Protein AF-A0A7Z9K1T2-F1 (afdb_monomer_lite)

Foldseek 3Di:
DPPCVPVDPVLVVLLPDPDQDAAEFAPAEPVDDPVNLVSSCVRRDVPHYYDHQYPDYRPCCVRPVPSVVVVVVVNVVVVVVVD

Structure (mmCIF, N/CA/C/O backbone):
data_AF-A0A7Z9K1T2-F1
#
_entry.id   AF-A0A7Z9K1T2-F1
#
loop_
_atom_site.group_PDB
_atom_site.id
_atom_site.type_symbol
_atom_site.label_atom_id
_atom_site.label_alt_id
_atom_site.label_comp_id
_atom_site.label_asym_id
_atom_site.label_entity_id
_atom_site.label_seq_id
_atom_site.pdbx_PDB_ins_code
_atom_site.Cartn_x
_atom_site.Cartn_y
_atom_site.Cartn_z
_atom_site.occupancy
_atom_site.B_iso_or_equiv
_atom_site.auth_seq_id
_atom_site.auth_comp_id
_atom_site.auth_asym_id
_atom_site.auth_atom_id
_atom_site.pdbx_PDB_model_num
ATOM 1 N N . MET A 1 1 ? -17.292 -9.769 -28.611 1.00 44.66 1 MET A N 1
ATOM 2 C CA . MET A 1 1 ? -17.372 -10.059 -27.162 1.00 44.66 1 MET A CA 1
ATOM 3 C C . MET A 1 1 ? -16.318 -9.220 -26.460 1.00 44.66 1 MET A C 1
ATOM 5 O O . MET A 1 1 ? -15.143 -9.548 -26.544 1.00 44.66 1 MET A O 1
ATOM 9 N N . GLY A 1 2 ? -16.716 -8.082 -25.885 1.00 56.41 2 GLY A N 1
ATOM 10 C CA . GLY A 1 2 ? -15.804 -7.223 -25.127 1.00 56.41 2 GLY A CA 1
ATOM 11 C C . GLY A 1 2 ? -15.388 -7.930 -23.842 1.00 56.41 2 GLY A C 1
ATOM 12 O O . GLY A 1 2 ? -16.233 -8.514 -23.162 1.00 56.41 2 GLY A O 1
ATOM 13 N N . ASN A 1 3 ? -14.095 -7.935 -23.543 1.00 52.50 3 ASN A N 1
ATOM 14 C CA . ASN A 1 3 ? -13.542 -8.595 -22.368 1.00 52.50 3 ASN A CA 1
ATOM 15 C C . ASN A 1 3 ? -13.979 -7.823 -21.105 1.00 52.50 3 ASN A C 1
ATOM 17 O O . ASN A 1 3 ? -13.278 -6.922 -20.659 1.00 52.50 3 ASN A O 1
ATOM 21 N N . HIS A 1 4 ? -15.150 -8.156 -20.546 1.00 61.75 4 HIS A N 1
ATOM 22 C CA . HIS A 1 4 ? -15.750 -7.474 -19.383 1.00 61.75 4 HIS A CA 1
ATOM 23 C C . HIS A 1 4 ? -14.882 -7.555 -18.115 1.00 61.75 4 HIS A C 1
ATOM 25 O O . HIS A 1 4 ? -15.108 -6.816 -17.167 1.00 61.75 4 HIS A O 1
ATOM 31 N N . ARG A 1 5 ? -13.847 -8.406 -18.107 1.00 62.34 5 ARG A N 1
ATOM 32 C CA . ARG A 1 5 ? -12.934 -8.613 -16.972 1.00 62.34 5 ARG A CA 1
ATOM 33 C C . ARG A 1 5 ? -12.217 -7.349 -16.483 1.00 62.34 5 ARG A C 1
ATOM 35 O O . ARG A 1 5 ? -11.780 -7.336 -15.341 1.00 62.34 5 ARG A O 1
ATOM 42 N N . PHE A 1 6 ? -12.096 -6.318 -17.320 1.00 63.84 6 PHE A N 1
ATOM 43 C CA . PHE A 1 6 ? -11.447 -5.047 -16.972 1.00 63.84 6 PHE A CA 1
ATOM 44 C C . PHE A 1 6 ? -12.384 -3.832 -17.077 1.00 63.84 6 PHE A C 1
ATOM 46 O O . PHE A 1 6 ? -11.911 -2.703 -17.050 1.00 63.84 6 PHE A O 1
ATOM 53 N N . GLY A 1 7 ? -13.693 -4.051 -17.252 1.00 76.00 7 GLY A N 1
ATOM 54 C CA . GLY A 1 7 ? -14.679 -2.973 -17.407 1.00 76.00 7 GLY A CA 1
ATOM 55 C C . GLY A 1 7 ? -15.383 -2.565 -16.113 1.00 76.00 7 GLY A C 1
ATOM 56 O O . GLY A 1 7 ? -16.125 -1.589 -16.119 1.00 76.00 7 GLY A O 1
ATOM 57 N N . GLU A 1 8 ? -15.178 -3.310 -15.027 1.00 87.12 8 GLU A N 1
ATOM 58 C CA . GLU A 1 8 ? -15.805 -3.029 -13.736 1.00 87.12 8 GLU A CA 1
ATOM 59 C C . GLU A 1 8 ? -15.152 -1.806 -13.063 1.00 87.12 8 GLU A C 1
ATOM 61 O O . GLU A 1 8 ? -13.922 -1.662 -13.098 1.00 87.12 8 GLU A O 1
ATOM 66 N N . PRO A 1 9 ? -15.932 -0.937 -12.397 1.00 91.25 9 PRO A N 1
ATOM 67 C CA . PRO A 1 9 ? -15.417 0.236 -11.702 1.00 91.25 9 PRO A CA 1
ATOM 68 C C . PRO A 1 9 ? -14.801 -0.148 -10.342 1.00 91.25 9 PRO A C 1
ATOM 70 O O . PRO A 1 9 ? -15.263 0.263 -9.283 1.00 91.25 9 PRO A O 1
ATOM 73 N N . PHE A 1 10 ? -13.720 -0.938 -10.344 1.00 91.44 10 PHE A N 1
ATOM 74 C CA . PHE A 1 10 ? -13.104 -1.478 -9.118 1.00 91.44 10 PHE A CA 1
ATOM 75 C C . PHE A 1 10 ? -12.708 -0.413 -8.082 1.00 91.44 10 PHE A C 1
ATOM 77 O O . PHE A 1 10 ? -12.714 -0.682 -6.882 1.00 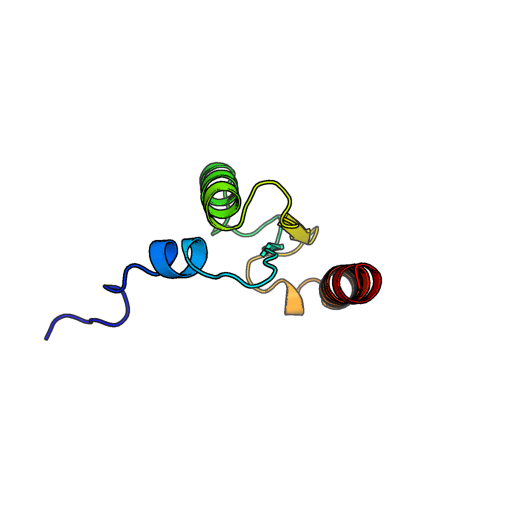91.44 10 PHE A O 1
ATOM 84 N N . HIS A 1 11 ? -12.378 0.797 -8.533 1.00 92.81 11 HIS A N 1
ATOM 85 C CA . HIS A 1 11 ? -12.071 1.925 -7.658 1.00 92.81 11 HIS A CA 1
ATOM 86 C C . HIS A 1 11 ? -13.301 2.399 -6.866 1.00 92.81 11 HIS A C 1
ATOM 88 O O . HIS A 1 11 ? -13.170 2.711 -5.685 1.00 92.81 11 HIS A O 1
ATOM 94 N N . GLU A 1 12 ? -14.498 2.375 -7.465 1.00 95.50 12 GLU A N 1
ATOM 95 C CA . GLU A 1 12 ? -15.754 2.676 -6.768 1.00 95.50 12 GLU A CA 1
ATOM 96 C C . GLU A 1 12 ? -16.047 1.617 -5.701 1.00 95.50 12 GLU A C 1
ATOM 98 O O . GLU A 1 12 ? -16.443 1.953 -4.587 1.00 95.50 12 GLU A O 1
ATOM 103 N N . TYR A 1 13 ? -15.782 0.341 -5.996 1.00 94.94 13 TYR A N 1
ATOM 104 C CA . TYR A 1 13 ? -15.956 -0.744 -5.023 1.00 94.94 13 TYR A CA 1
ATOM 105 C C . TYR A 1 13 ? -15.004 -0.607 -3.835 1.00 94.94 13 TYR A C 1
ATOM 107 O O . TYR A 1 13 ? -15.411 -0.806 -2.690 1.00 94.94 13 TYR A O 1
ATOM 115 N N . LEU A 1 14 ? -13.747 -0.234 -4.092 1.00 94.81 14 LEU A N 1
ATOM 116 C CA . LEU A 1 14 ? -12.763 0.012 -3.041 1.00 94.81 14 LEU A CA 1
ATOM 117 C C . LEU A 1 14 ? -13.147 1.217 -2.169 1.00 94.81 14 LEU A C 1
ATOM 119 O O . LEU A 1 14 ? -13.046 1.144 -0.941 1.00 94.81 14 LEU A O 1
ATOM 123 N N . ALA A 1 15 ? -13.623 2.299 -2.792 1.00 95.75 15 ALA A N 1
ATOM 124 C CA . ALA A 1 15 ? -14.109 3.476 -2.080 1.00 95.75 15 ALA A CA 1
ATOM 125 C C . ALA A 1 15 ? -15.329 3.146 -1.204 1.00 95.75 15 ALA A C 1
ATOM 127 O O . ALA A 1 15 ? -15.378 3.541 -0.039 1.00 95.75 15 ALA A O 1
ATOM 128 N N . ALA A 1 16 ? -16.277 2.365 -1.733 1.00 96.31 16 ALA A N 1
ATOM 129 C CA . ALA A 1 16 ? -17.515 1.994 -1.050 1.00 96.31 16 ALA A CA 1
ATOM 130 C C . ALA A 1 16 ? -17.344 0.929 0.050 1.00 96.31 16 ALA A C 1
ATOM 132 O O . ALA A 1 16 ? -18.254 0.735 0.857 1.00 96.31 16 ALA A O 1
ATOM 133 N N . ALA A 1 17 ? -16.210 0.222 0.103 1.00 96.00 17 ALA A N 1
ATOM 134 C CA . ALA A 1 17 ? -15.968 -0.794 1.121 1.00 96.00 17 ALA A CA 1
ATOM 135 C C . ALA A 1 17 ? -15.958 -0.182 2.536 1.00 96.00 17 ALA A C 1
ATOM 137 O O . ALA A 1 17 ? -15.165 0.714 2.835 1.00 96.00 17 ALA A O 1
ATOM 138 N N . THR A 1 18 ? -16.824 -0.706 3.410 1.00 95.06 18 THR A N 1
ATOM 139 C CA . THR A 1 18 ? -17.065 -0.210 4.779 1.00 95.06 18 THR A CA 1
ATOM 140 C C . THR A 1 18 ? -16.222 -0.907 5.850 1.00 95.06 18 THR A C 1
ATOM 142 O O . THR A 1 18 ? -16.396 -0.652 7.039 1.00 95.06 18 THR A O 1
ATOM 145 N N . CYS A 1 19 ? -15.349 -1.834 5.458 1.00 93.81 19 CYS A N 1
ATOM 146 C CA . CYS A 1 19 ? -14.421 -2.499 6.365 1.00 93.81 19 CYS A CA 1
ATOM 147 C C . CYS A 1 19 ? -13.138 -1.676 6.553 1.00 93.81 19 CYS A C 1
ATOM 149 O O . CYS A 1 19 ? -12.864 -0.731 5.811 1.00 93.81 19 CYS A O 1
ATOM 151 N N . ARG A 1 20 ? -12.324 -2.062 7.544 1.00 95.38 20 ARG A N 1
ATOM 152 C CA . ARG A 1 20 ? -10.968 -1.524 7.693 1.00 95.38 20 ARG A CA 1
ATOM 153 C C . ARG A 1 20 ? -10.127 -1.896 6.476 1.00 95.38 20 ARG A C 1
ATOM 155 O O . ARG A 1 20 ? -10.162 -3.035 6.011 1.00 95.38 20 ARG A O 1
ATOM 162 N N . LYS A 1 21 ? -9.381 -0.919 5.969 1.00 96.69 21 LYS A N 1
ATOM 163 C CA . LYS A 1 21 ? -8.579 -1.020 4.749 1.00 96.69 21 LYS A CA 1
ATOM 164 C C . LYS A 1 21 ? -7.117 -0.737 5.072 1.00 96.69 21 LYS A C 1
ATOM 166 O O . LYS A 1 21 ? -6.811 0.027 5.982 1.00 96.69 21 LYS A O 1
ATOM 171 N N . ALA A 1 22 ? -6.228 -1.365 4.319 1.00 97.62 22 ALA A N 1
ATOM 172 C CA . ALA A 1 22 ? -4.80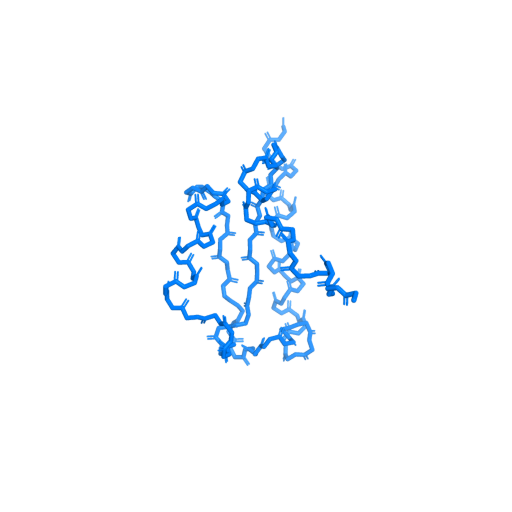0 -1.083 4.306 1.00 97.62 22 ALA A CA 1
ATOM 173 C C . ALA A 1 22 ? -4.244 -1.451 2.928 1.00 97.62 22 ALA A C 1
ATOM 175 O O . ALA A 1 22 ? -4.803 -2.310 2.240 1.00 97.62 22 ALA A O 1
ATOM 176 N N . PHE A 1 23 ? -3.139 -0.824 2.536 1.00 97.38 23 PHE A N 1
ATOM 177 C CA . PHE A 1 23 ? -2.477 -1.077 1.264 1.00 97.38 23 PHE A CA 1
ATOM 178 C C . PHE A 1 23 ? -0.989 -1.361 1.471 1.00 97.38 23 PHE A C 1
ATOM 180 O O . PHE A 1 23 ? -0.244 -0.527 1.980 1.00 97.38 23 PHE A O 1
ATOM 187 N N . LEU A 1 24 ? -0.563 -2.560 1.075 1.00 98.12 24 LEU A N 1
ATOM 188 C CA . LEU A 1 24 ? 0.830 -3.002 1.092 1.00 98.12 24 LEU A CA 1
ATOM 189 C C . LEU A 1 24 ? 1.326 -3.083 -0.349 1.00 98.12 24 LEU A C 1
ATOM 191 O O . LEU A 1 24 ? 0.702 -3.747 -1.178 1.00 98.12 24 LEU A O 1
ATOM 195 N N . TYR A 1 25 ? 2.459 -2.454 -0.639 1.00 98.19 25 TYR A N 1
ATOM 196 C CA . TYR A 1 25 ? 3.069 -2.480 -1.967 1.00 98.19 25 TYR A CA 1
ATOM 197 C C . TYR A 1 25 ? 4.586 -2.636 -1.872 1.00 98.19 25 TYR A C 1
ATOM 199 O O . TYR A 1 25 ? 5.170 -2.427 -0.815 1.00 98.19 25 TYR A O 1
ATOM 207 N N . GLY A 1 26 ? 5.241 -3.047 -2.958 1.00 98.25 26 GLY A N 1
ATOM 208 C CA . GLY A 1 26 ? 6.703 -3.025 -3.024 1.00 98.25 26 GLY A CA 1
ATOM 209 C C . GLY A 1 26 ? 7.202 -1.630 -3.382 1.00 98.25 26 GLY A C 1
ATOM 210 O O . GLY A 1 26 ? 6.762 -1.078 -4.389 1.00 98.25 26 GLY A O 1
ATOM 211 N N . GLU A 1 27 ? 8.129 -1.075 -2.602 1.00 97.62 27 GLU A N 1
ATOM 212 C CA . GLU A 1 27 ? 8.640 0.294 -2.786 1.00 97.62 27 GLU A CA 1
ATOM 213 C C . GLU A 1 27 ? 9.321 0.508 -4.154 1.00 97.62 27 GLU A C 1
ATOM 215 O O . GLU A 1 27 ? 9.321 1.611 -4.689 1.00 97.62 27 GLU A O 1
ATOM 220 N N . LYS A 1 28 ? 9.841 -0.563 -4.771 1.00 97.25 28 LYS A N 1
ATOM 221 C CA . LYS A 1 28 ? 10.448 -0.560 -6.116 1.00 97.25 28 LYS A CA 1
ATOM 222 C C . LYS A 1 28 ? 9.488 -1.030 -7.215 1.00 97.25 28 LYS A C 1
ATOM 224 O O . LYS A 1 28 ? 9.910 -1.337 -8.333 1.00 97.25 28 LYS A O 1
ATOM 229 N N . SER A 1 29 ? 8.195 -1.160 -6.917 1.00 97.06 29 SER A N 1
ATOM 230 C 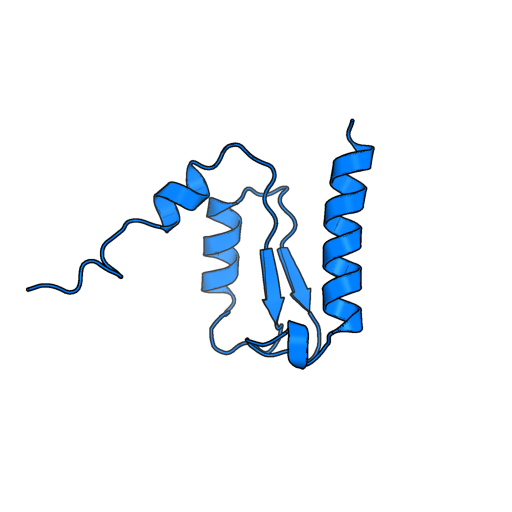CA . SER A 1 29 ? 7.199 -1.612 -7.888 1.00 97.06 29 SER A CA 1
ATOM 231 C C . SER A 1 29 ? 7.029 -0.599 -9.020 1.00 97.06 29 SER A C 1
ATOM 233 O O . SER A 1 29 ? 6.600 0.525 -8.802 1.00 97.06 29 SER A O 1
ATOM 235 N N . LYS A 1 30 ? 7.243 -1.035 -10.266 1.00 94.38 30 LYS A N 1
ATOM 236 C CA . LYS A 1 30 ? 6.971 -0.216 -11.465 1.00 94.38 30 LYS A CA 1
ATOM 237 C C . LYS A 1 30 ? 5.490 0.090 -11.690 1.00 94.38 30 LYS A C 1
ATOM 239 O O . LYS A 1 30 ? 5.164 0.854 -12.588 1.00 94.38 30 LYS A O 1
ATOM 244 N N . LEU A 1 31 ? 4.608 -0.565 -10.939 1.00 92.25 31 LEU A N 1
ATOM 245 C CA . LEU A 1 31 ? 3.171 -0.333 -11.011 1.00 92.25 31 LEU A CA 1
ATOM 246 C C . LEU A 1 31 ? 2.714 0.752 -10.034 1.00 92.25 31 LEU A C 1
ATOM 248 O O . LEU A 1 31 ? 1.573 1.170 -10.142 1.00 92.25 31 LEU A O 1
ATOM 252 N N . MET A 1 32 ? 3.558 1.148 -9.074 1.00 94.50 32 MET A N 1
ATOM 253 C CA . MET A 1 32 ? 3.199 2.036 -7.967 1.00 94.50 32 MET A CA 1
ATOM 254 C C . MET A 1 32 ? 4.101 3.266 -7.994 1.00 94.50 32 MET A C 1
ATOM 256 O O . MET A 1 32 ? 5.198 3.255 -7.440 1.00 94.50 32 MET A O 1
ATOM 260 N N . ASP A 1 33 ? 3.638 4.312 -8.664 1.00 94.12 33 ASP A N 1
ATOM 261 C CA . ASP A 1 33 ? 4.235 5.641 -8.595 1.00 94.12 33 ASP A CA 1
ATOM 262 C C . ASP A 1 33 ? 3.521 6.517 -7.553 1.00 94.12 33 ASP A C 1
ATOM 264 O O . ASP A 1 33 ? 2.548 6.109 -6.913 1.00 94.12 33 ASP A O 1
ATOM 268 N N . GLU A 1 34 ? 4.035 7.729 -7.355 1.00 94.00 34 GLU A N 1
ATOM 269 C CA . GLU A 1 34 ? 3.497 8.681 -6.382 1.00 94.00 34 GLU A CA 1
ATOM 270 C C . GLU A 1 34 ? 2.032 9.040 -6.673 1.00 94.00 34 GLU A C 1
ATOM 272 O O . GLU A 1 34 ? 1.213 9.064 -5.754 1.00 94.00 34 GLU A O 1
ATOM 277 N N . GLU A 1 35 ? 1.673 9.236 -7.945 1.00 96.25 35 GLU A N 1
ATOM 278 C CA . GLU A 1 35 ? 0.298 9.541 -8.356 1.00 96.25 35 GLU A CA 1
ATOM 279 C C . GLU A 1 35 ? -0.657 8.390 -8.013 1.00 96.25 35 GLU A C 1
ATOM 281 O O . GLU A 1 35 ? -1.723 8.612 -7.431 1.00 96.25 35 GLU A O 1
ATOM 286 N N . THR A 1 36 ? -0.252 7.148 -8.284 1.00 95.44 36 THR A N 1
ATOM 287 C CA . THR A 1 36 ? -1.052 5.966 -7.950 1.00 95.44 36 THR A CA 1
ATOM 288 C C . THR A 1 36 ? -1.213 5.806 -6.441 1.00 95.44 36 THR A C 1
ATOM 290 O O . THR A 1 36 ? -2.293 5.442 -5.977 1.00 95.44 36 THR A O 1
ATOM 293 N N . LEU A 1 37 ? -0.176 6.102 -5.651 1.00 95.00 37 LEU A N 1
ATOM 294 C CA . LEU A 1 37 ? -0.256 6.047 -4.189 1.00 95.00 37 LEU A CA 1
ATOM 295 C C . LEU A 1 37 ? -1.205 7.111 -3.629 1.00 95.00 37 LEU A C 1
ATOM 297 O O . LEU A 1 37 ? -2.026 6.791 -2.768 1.00 95.00 37 LEU A O 1
ATOM 301 N N . VAL A 1 38 ? -1.143 8.343 -4.146 1.00 95.38 38 VAL A N 1
ATOM 302 C CA . VAL A 1 38 ? -2.090 9.414 -3.795 1.00 95.38 38 VAL A CA 1
ATOM 303 C C . VAL A 1 38 ? -3.517 9.001 -4.154 1.00 95.38 38 VAL A C 1
ATOM 305 O O . VAL A 1 38 ? -4.421 9.118 -3.322 1.00 95.38 38 VAL A O 1
ATOM 308 N N . PHE A 1 39 ? -3.718 8.448 -5.353 1.00 95.75 39 PHE A N 1
ATOM 309 C CA . PHE A 1 39 ? -5.021 7.958 -5.788 1.00 95.75 39 PHE A CA 1
ATOM 310 C C . PHE A 1 39 ? -5.544 6.851 -4.868 1.00 95.75 39 PHE A C 1
ATOM 312 O O . PHE A 1 39 ? -6.655 6.968 -4.355 1.00 95.75 39 PHE A O 1
ATOM 319 N N . ILE A 1 40 ? -4.748 5.819 -4.574 1.00 95.94 40 ILE A N 1
ATOM 320 C CA . ILE A 1 40 ? -5.165 4.734 -3.674 1.00 95.94 40 ILE A CA 1
ATOM 321 C C . ILE A 1 40 ? -5.493 5.270 -2.282 1.00 95.94 40 ILE A C 1
ATOM 323 O O . ILE A 1 40 ? -6.543 4.914 -1.746 1.00 95.94 40 ILE A O 1
ATOM 32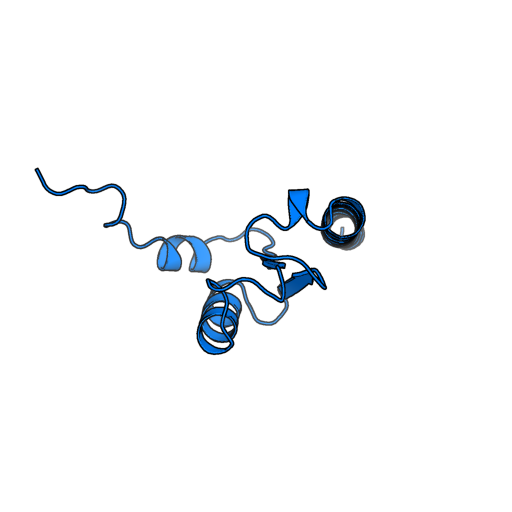7 N N . LYS A 1 41 ? -4.658 6.153 -1.719 1.00 95.38 41 LYS A N 1
ATOM 328 C CA . LYS A 1 41 ? -4.908 6.762 -0.405 1.00 95.38 41 LYS A CA 1
ATOM 329 C C . LYS A 1 41 ? -6.249 7.502 -0.371 1.00 95.38 41 LYS A C 1
ATOM 331 O O . LYS A 1 41 ? -7.009 7.336 0.582 1.00 95.38 41 LYS A O 1
ATOM 336 N N . SER A 1 42 ? -6.588 8.214 -1.449 1.00 95.50 42 SER A N 1
ATOM 337 C CA . SER A 1 42 ? -7.880 8.903 -1.581 1.00 95.50 42 SER A CA 1
ATOM 338 C C . SER A 1 42 ? -9.090 7.953 -1.559 1.00 95.50 42 SER A C 1
ATOM 340 O O . SER A 1 42 ? -10.167 8.347 -1.119 1.00 95.50 42 SER A O 1
ATOM 342 N N . LEU A 1 43 ? -8.920 6.691 -1.981 1.00 96.75 43 LEU A N 1
ATOM 343 C CA . LEU A 1 43 ? -9.986 5.679 -2.000 1.00 96.75 43 LEU A CA 1
ATOM 344 C C . LEU A 1 43 ? -10.119 4.926 -0.670 1.00 96.75 43 LEU A C 1
ATOM 346 O O . LEU A 1 43 ? -11.223 4.570 -0.247 1.00 96.75 43 LEU A O 1
ATOM 350 N N . ILE A 1 44 ? -8.994 4.615 -0.024 1.00 96.06 44 ILE A N 1
ATOM 351 C CA . ILE A 1 44 ? -8.998 3.781 1.185 1.00 96.06 44 ILE A CA 1
ATOM 352 C C . ILE A 1 44 ? -9.201 4.586 2.474 1.00 96.06 44 ILE A C 1
ATOM 354 O O . ILE A 1 44 ? -9.610 3.993 3.472 1.00 96.06 44 ILE A O 1
ATOM 358 N N . GLY A 1 45 ? -9.003 5.907 2.426 1.00 92.69 45 GLY A N 1
ATOM 359 C CA . GLY A 1 45 ? -9.160 6.836 3.546 1.00 92.69 45 GLY A CA 1
ATOM 360 C C . GLY A 1 45 ? -7.816 7.308 4.111 1.00 92.69 45 GLY A C 1
ATOM 361 O O . GLY A 1 45 ? -6.836 6.569 4.093 1.00 92.69 45 GLY A O 1
ATOM 362 N N . GLU A 1 46 ? -7.776 8.540 4.630 1.00 85.25 46 GLU A N 1
ATOM 363 C CA . GLU A 1 46 ? -6.543 9.181 5.129 1.00 85.25 46 GLU A CA 1
ATOM 364 C C . GLU A 1 46 ? -5.872 8.420 6.281 1.00 85.25 46 GLU A C 1
ATOM 366 O O . GLU A 1 46 ? -4.643 8.387 6.352 1.00 85.25 46 GLU A O 1
ATOM 371 N N . ASP A 1 47 ? -6.673 7.775 7.134 1.00 89.94 47 ASP A N 1
ATOM 372 C CA . ASP A 1 47 ? -6.201 7.028 8.306 1.00 89.94 47 ASP A CA 1
ATOM 373 C C . ASP A 1 47 ? -5.807 5.576 7.981 1.00 89.94 47 ASP A C 1
ATOM 375 O O . ASP A 1 47 ? -5.254 4.867 8.823 1.00 89.94 47 ASP A O 1
ATOM 379 N N . ALA A 1 48 ? -6.096 5.098 6.765 1.00 95.38 48 ALA A N 1
ATOM 380 C CA . ALA A 1 48 ? -5.780 3.732 6.373 1.00 95.38 48 ALA A CA 1
ATOM 381 C C . ALA A 1 48 ? -4.261 3.566 6.149 1.00 95.38 48 ALA A C 1
ATOM 383 O O . ALA A 1 48 ? -3.654 4.360 5.423 1.00 95.38 48 ALA A O 1
ATOM 384 N N . PRO A 1 49 ? -3.623 2.514 6.699 1.00 96.56 49 PRO A N 1
ATOM 385 C CA . PRO A 1 49 ? -2.196 2.291 6.498 1.00 96.56 49 PRO A CA 1
ATOM 386 C C . PRO A 1 49 ? -1.845 2.072 5.020 1.00 96.56 49 PRO A C 1
ATOM 388 O O . PRO A 1 49 ? -2.375 1.162 4.380 1.00 96.56 49 PRO A O 1
ATOM 391 N N . VAL A 1 50 ? -0.895 2.854 4.505 1.00 96.94 50 VAL A N 1
ATOM 392 C CA . VAL A 1 50 ? -0.244 2.647 3.202 1.00 96.94 50 VAL A CA 1
ATOM 393 C C . VAL A 1 50 ? 1.236 2.396 3.460 1.00 96.94 50 VAL A C 1
ATOM 395 O O . VAL A 1 50 ? 1.945 3.291 3.914 1.00 96.94 50 VAL A O 1
ATOM 398 N N . ILE A 1 51 ? 1.699 1.169 3.226 1.00 97.62 51 ILE A N 1
ATOM 399 C CA . ILE A 1 51 ? 3.035 0.723 3.634 1.00 97.62 51 ILE A CA 1
ATOM 400 C C . ILE A 1 51 ? 3.792 0.171 2.426 1.00 97.62 51 ILE A C 1
ATOM 402 O O . ILE A 1 51 ? 3.403 -0.840 1.835 1.00 97.62 51 ILE A O 1
ATOM 406 N N . GLY A 1 52 ? 4.905 0.826 2.096 1.00 98.06 52 GLY A N 1
ATOM 407 C CA . GLY A 1 52 ? 5.891 0.322 1.147 1.00 98.06 52 GLY 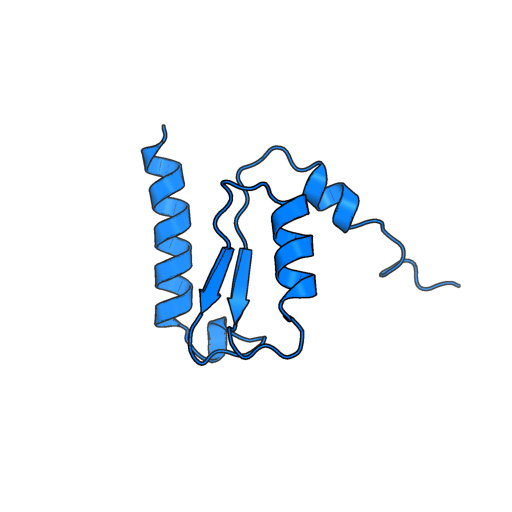A CA 1
ATOM 408 C C . GLY A 1 52 ? 6.813 -0.689 1.821 1.00 98.06 52 GLY A C 1
ATOM 409 O O . GLY A 1 52 ? 7.393 -0.406 2.868 1.00 98.06 52 GLY A O 1
ATOM 410 N N . ILE A 1 53 ? 6.949 -1.875 1.235 1.00 98.56 53 ILE A N 1
ATOM 411 C CA . ILE A 1 53 ? 7.940 -2.865 1.650 1.00 98.56 53 ILE A CA 1
ATOM 412 C C . ILE A 1 53 ? 9.277 -2.511 0.984 1.00 98.56 53 ILE A C 1
ATOM 414 O O . ILE A 1 53 ? 9.342 -2.524 -0.254 1.00 98.56 53 ILE A O 1
ATOM 418 N N . PRO A 1 54 ? 10.330 -2.208 1.770 1.00 97.94 54 PRO A N 1
ATOM 419 C CA . PRO A 1 54 ? 11.618 -1.793 1.227 1.00 97.94 54 PRO A CA 1
ATOM 420 C C . PRO A 1 54 ? 12.227 -2.857 0.332 1.00 97.94 54 PRO A C 1
ATOM 422 O O . PRO A 1 54 ? 12.049 -4.041 0.588 1.00 97.94 54 PRO A O 1
ATOM 425 N N . GLU A 1 55 ? 12.972 -2.455 -0.698 1.00 97.94 55 GLU A N 1
ATOM 426 C CA . GLU A 1 55 ? 13.694 -3.372 -1.600 1.00 97.94 55 GLU A CA 1
ATOM 427 C C . GLU A 1 55 ? 12.820 -4.390 -2.370 1.00 97.94 55 GLU A C 1
ATOM 429 O O . GLU A 1 55 ? 13.357 -5.264 -3.049 1.00 97.94 55 GLU A O 1
ATOM 434 N N . ALA A 1 56 ? 11.490 -4.271 -2.318 1.00 98.31 56 ALA A N 1
ATOM 435 C CA . ALA A 1 56 ? 10.555 -5.163 -2.999 1.00 98.31 56 ALA A CA 1
ATOM 436 C C . ALA A 1 56 ? 9.949 -4.541 -4.265 1.00 98.31 56 ALA A C 1
ATOM 438 O O . ALA A 1 56 ? 9.598 -3.362 -4.294 1.00 98.31 56 ALA A O 1
ATOM 439 N N . HIS A 1 57 ? 9.748 -5.362 -5.295 1.00 97.75 57 HIS A N 1
ATOM 440 C CA . HIS A 1 57 ? 8.954 -5.031 -6.477 1.00 97.75 57 HIS A CA 1
ATOM 441 C C . HIS A 1 57 ? 7.501 -5.507 -6.292 1.00 97.75 57 HIS A C 1
ATOM 443 O O . HIS A 1 57 ? 7.021 -5.698 -5.176 1.00 97.75 57 HIS A O 1
ATOM 449 N N . HIS A 1 58 ? 6.767 -5.710 -7.390 1.00 97.19 58 HIS A N 1
ATOM 450 C CA . HIS A 1 58 ? 5.365 -6.134 -7.351 1.00 97.19 58 HIS A CA 1
ATOM 451 C C . HIS A 1 58 ? 5.137 -7.436 -6.561 1.00 97.19 58 HIS A C 1
ATOM 453 O O . HIS A 1 58 ? 4.153 -7.554 -5.837 1.00 97.19 58 HIS A O 1
ATOM 459 N N . HIS A 1 59 ? 6.061 -8.397 -6.642 1.00 97.44 59 HIS A N 1
ATOM 460 C CA . HIS A 1 59 ? 5.986 -9.649 -5.888 1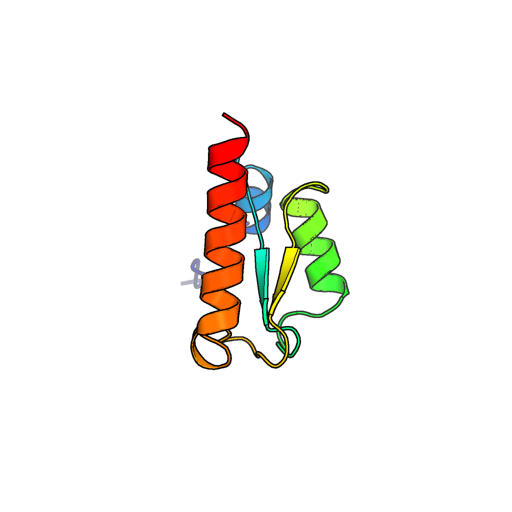.00 97.44 59 HIS A CA 1
ATOM 461 C C . HIS A 1 59 ? 6.626 -9.517 -4.496 1.00 97.44 59 HIS A C 1
ATOM 463 O O . HIS A 1 59 ? 7.463 -10.329 -4.112 1.00 97.44 59 HIS A O 1
ATOM 469 N N . LEU A 1 60 ? 6.215 -8.513 -3.717 1.00 97.38 60 LEU A N 1
ATOM 470 C CA . LEU A 1 60 ? 6.764 -8.194 -2.392 1.00 97.38 60 LEU A CA 1
ATOM 471 C C . LEU A 1 60 ? 6.824 -9.370 -1.407 1.00 97.38 60 LEU A C 1
ATOM 473 O O . LEU A 1 60 ? 7.728 -9.446 -0.579 1.00 97.38 60 LEU A O 1
ATOM 477 N N . MET A 1 61 ? 5.889 -10.312 -1.529 1.00 97.31 61 MET A N 1
ATOM 478 C CA . MET A 1 61 ? 5.850 -11.526 -0.712 1.00 97.31 61 MET A CA 1
ATOM 479 C C . MET A 1 61 ? 7.014 -12.480 -1.017 1.00 97.31 61 MET A C 1
ATOM 481 O O . MET A 1 61 ? 7.408 -13.247 -0.145 1.00 97.31 61 MET A O 1
ATOM 485 N N . LEU A 1 62 ? 7.538 -12.448 -2.248 1.00 98.00 62 LEU A N 1
ATOM 486 C CA . LEU A 1 62 ? 8.687 -13.241 -2.688 1.00 98.00 62 LEU A CA 1
ATOM 487 C C . LEU A 1 62 ? 10.001 -12.498 -2.444 1.00 98.00 62 LEU A C 1
ATOM 489 O O . LEU A 1 62 ? 10.948 -13.102 -1.951 1.00 98.00 62 LEU A O 1
ATOM 493 N N . ASP A 1 63 ? 10.043 -11.200 -2.754 1.00 98.19 63 ASP A N 1
ATOM 494 C CA . ASP A 1 63 ? 11.258 -10.391 -2.610 1.00 98.19 63 ASP A CA 1
ATOM 495 C C . ASP A 1 63 ? 11.637 -10.201 -1.132 1.00 98.19 63 ASP A C 1
ATOM 497 O O . ASP A 1 63 ? 12.811 -10.273 -0.775 1.00 98.19 63 ASP A O 1
ATOM 501 N N . GLN A 1 64 ? 10.646 -9.958 -0.264 1.00 98.56 64 GLN A N 1
ATOM 502 C CA . GLN A 1 64 ? 10.849 -9.605 1.146 1.00 98.56 64 GLN A CA 1
ATOM 503 C C . GLN A 1 64 ? 9.817 -10.287 2.065 1.00 98.56 64 GLN A C 1
ATOM 505 O O . GLN A 1 64 ? 9.006 -9.620 2.719 1.00 98.56 64 GLN A O 1
ATOM 510 N N . PRO A 1 65 ? 9.836 -11.629 2.172 1.00 98.19 65 PRO A N 1
ATOM 511 C CA . PRO A 1 65 ? 8.798 -12.398 2.863 1.00 98.19 65 PRO A CA 1
ATOM 512 C C . PRO A 1 65 ? 8.651 -12.028 4.345 1.00 98.19 65 PRO A C 1
ATOM 514 O O . PRO A 1 65 ? 7.535 -11.923 4.855 1.00 98.19 65 PRO A O 1
ATOM 517 N N . ILE A 1 66 ? 9.767 -11.799 5.046 1.00 98.62 66 ILE A N 1
ATOM 518 C CA . ILE A 1 66 ? 9.744 -11.468 6.478 1.00 98.62 66 ILE A CA 1
ATOM 519 C C . ILE A 1 66 ? 9.200 -10.058 6.709 1.00 98.62 66 ILE A C 1
ATOM 521 O O . ILE A 1 66 ? 8.355 -9.879 7.588 1.00 98.62 66 ILE A O 1
ATOM 525 N N . ALA A 1 67 ? 9.625 -9.072 5.914 1.00 98.50 67 ALA A N 1
ATOM 526 C CA . ALA A 1 67 ? 9.123 -7.704 6.026 1.00 98.50 67 ALA A CA 1
ATOM 527 C C . ALA A 1 67 ? 7.621 -7.640 5.707 1.00 98.50 67 ALA A C 1
ATOM 529 O O . ALA A 1 67 ? 6.855 -7.064 6.478 1.00 98.50 67 ALA A O 1
ATOM 530 N N . PHE A 1 68 ? 7.188 -8.319 4.638 1.00 98.50 68 PHE A N 1
ATOM 531 C CA . PHE A 1 68 ? 5.779 -8.411 4.264 1.00 98.50 68 PHE A CA 1
ATOM 532 C C . PHE A 1 68 ? 4.916 -9.016 5.380 1.00 98.50 68 PHE A C 1
ATOM 534 O O . PHE A 1 68 ? 3.937 -8.405 5.809 1.00 98.50 68 PHE A O 1
ATOM 541 N N . VAL A 1 69 ? 5.290 -10.195 5.895 1.00 98.50 69 VAL A N 1
ATOM 542 C CA . VAL A 1 69 ? 4.514 -10.866 6.951 1.00 98.50 69 VAL A CA 1
ATOM 543 C C . VAL A 1 69 ? 4.521 -10.058 8.250 1.00 98.50 69 VAL A C 1
ATOM 545 O O . VAL A 1 69 ? 3.519 -10.048 8.964 1.00 98.50 69 VAL A O 1
ATOM 548 N N . THR A 1 70 ? 5.618 -9.365 8.559 1.00 98.62 70 THR A N 1
ATOM 549 C CA . THR A 1 70 ? 5.703 -8.492 9.737 1.00 98.62 70 THR A CA 1
ATOM 550 C C . THR A 1 70 ? 4.737 -7.315 9.619 1.00 98.62 70 THR A C 1
ATOM 552 O O . THR A 1 70 ? 3.944 -7.098 10.534 1.00 98.62 70 THR A O 1
ATOM 555 N N . ALA A 1 71 ? 4.739 -6.607 8.485 1.00 98.44 71 ALA A N 1
ATOM 556 C CA . ALA A 1 71 ? 3.831 -5.488 8.243 1.00 98.44 71 ALA A CA 1
ATOM 557 C C . ALA A 1 71 ? 2.358 -5.931 8.271 1.00 98.44 71 ALA A C 1
ATOM 559 O O . ALA A 1 71 ? 1.542 -5.320 8.960 1.00 98.44 71 ALA A O 1
ATOM 560 N N . LEU A 1 72 ? 2.033 -7.046 7.605 1.00 98.19 72 LEU A N 1
ATOM 561 C CA . LEU A 1 72 ? 0.684 -7.616 7.608 1.00 98.19 72 LEU A CA 1
ATOM 562 C C . LEU A 1 72 ? 0.215 -7.970 9.027 1.00 98.19 72 LEU A C 1
ATOM 564 O O . LEU A 1 72 ? -0.896 -7.619 9.416 1.00 98.19 72 LEU A O 1
ATOM 568 N N . ARG A 1 73 ? 1.060 -8.643 9.819 1.00 98.25 73 ARG A N 1
ATOM 569 C CA . ARG A 1 73 ? 0.734 -8.976 11.213 1.00 98.25 73 ARG A CA 1
ATOM 570 C C . ARG A 1 73 ? 0.558 -7.732 12.076 1.00 98.25 73 ARG A C 1
ATOM 572 O O . ARG A 1 73 ? -0.334 -7.733 12.914 1.00 98.25 73 ARG A O 1
ATOM 579 N N . GLY A 1 74 ? 1.363 -6.692 11.861 1.00 97.94 74 GLY A N 1
ATOM 580 C CA . GLY A 1 74 ? 1.231 -5.412 12.556 1.00 97.94 74 GLY A CA 1
ATOM 581 C C . GLY A 1 74 ? -0.118 -4.740 12.293 1.00 97.94 74 GLY A C 1
ATOM 582 O O . GLY A 1 74 ? -0.801 -4.377 13.245 1.00 97.94 74 GLY A O 1
ATOM 583 N N . ILE A 1 75 ? -0.534 -4.660 11.022 1.00 97.38 75 ILE A N 1
ATOM 584 C CA . ILE A 1 75 ? -1.850 -4.122 10.629 1.00 97.38 75 ILE A CA 1
ATOM 585 C C . ILE A 1 75 ? -2.979 -4.918 11.294 1.00 97.38 75 ILE A C 1
ATOM 587 O O . ILE A 1 75 ? -3.868 -4.349 11.919 1.00 97.38 75 ILE A O 1
ATOM 591 N N . LEU A 1 76 ? -2.939 -6.250 11.197 1.00 96.81 76 LEU A N 1
ATOM 592 C CA . LEU A 1 76 ? -3.974 -7.092 11.798 1.00 96.81 76 LEU A CA 1
ATOM 593 C C . LEU A 1 76 ? -4.001 -6.958 13.329 1.00 96.81 76 LEU A C 1
ATOM 595 O O . LEU A 1 76 ? -5.074 -6.935 13.919 1.00 96.81 76 LEU A O 1
ATOM 599 N N . ALA A 1 77 ? -2.842 -6.848 13.982 1.00 97.25 77 ALA A N 1
ATOM 600 C CA . ALA A 1 77 ? -2.761 -6.665 15.428 1.00 97.25 77 ALA A CA 1
ATOM 601 C C . ALA A 1 77 ? -3.313 -5.306 15.884 1.00 97.25 77 ALA A C 1
ATOM 603 O O . ALA A 1 77 ? -3.999 -5.260 16.906 1.00 97.25 77 ALA A O 1
ATOM 604 N N . SER A 1 78 ? -3.058 -4.220 15.139 1.00 94.81 78 SER A N 1
ATOM 605 C CA . SER A 1 78 ? -3.622 -2.903 15.472 1.00 94.81 78 SER A CA 1
ATOM 606 C C . SER A 1 78 ? -5.145 -2.943 15.405 1.00 94.81 78 SER A C 1
ATOM 608 O O . SER A 1 78 ? -5.821 -2.474 16.312 1.00 94.81 78 SER A O 1
ATOM 610 N N . TRP A 1 79 ? -5.685 -3.635 14.405 1.00 94.62 79 TRP A N 1
ATOM 611 C CA . TRP A 1 79 ? -7.116 -3.856 14.264 1.00 94.62 79 TRP A CA 1
ATOM 612 C C . TRP A 1 79 ? -7.741 -4.642 15.429 1.00 94.62 79 TRP A C 1
ATOM 614 O O . TRP A 1 79 ? -8.851 -4.326 15.848 1.00 94.62 79 TRP A O 1
ATOM 624 N N . TYR A 1 80 ? -7.062 -5.639 15.993 1.00 92.25 80 TYR A N 1
ATOM 625 C CA . TYR A 1 80 ? -7.580 -6.346 17.176 1.00 92.25 80 TYR A CA 1
ATOM 626 C C . TYR A 1 80 ? -7.417 -5.565 18.484 1.00 92.25 80 TYR A C 1
ATOM 628 O O . TYR A 1 80 ? -8.019 -5.928 19.486 1.00 92.25 80 TYR A O 1
ATOM 636 N N . SER A 1 81 ? -6.577 -4.529 18.498 1.00 86.50 81 SER A N 1
ATOM 637 C CA . SER A 1 81 ? -6.297 -3.736 19.703 1.00 86.50 81 SER A CA 1
ATOM 638 C C . SER A 1 81 ? -7.188 -2.493 19.826 1.00 86.50 81 SER A C 1
ATOM 640 O O . SER A 1 81 ? -7.144 -1.813 20.845 1.00 86.50 81 SER A O 1
ATOM 642 N N . GLU A 1 82 ? -7.955 -2.178 18.779 1.00 74.31 82 GLU A N 1
ATOM 643 C CA . GLU A 1 82 ? -8.952 -1.097 18.732 1.00 74.31 82 GLU A CA 1
ATOM 644 C C . GLU A 1 82 ? -10.373 -1.566 19.124 1.00 74.31 82 GLU A C 1
ATOM 646 O O . GLU A 1 82 ? -11.306 -0.764 19.085 1.00 74.31 82 GLU A O 1
ATOM 651 N N . GLU A 1 83 ? -10.540 -2.848 19.474 1.00 54.59 83 GLU A N 1
ATOM 652 C CA . GLU A 1 83 ? -11.742 -3.408 20.129 1.00 54.59 83 GLU A CA 1
ATOM 653 C C . GLU A 1 83 ? -11.695 -3.216 21.651 1.00 54.59 83 GLU A C 1
ATOM 655 O O . GLU A 1 83 ? -12.764 -2.900 22.225 1.00 54.59 83 GLU A O 1
#

Sequence (83 aa):
MGNHRFGEPFHEYLAAATCRKAFLYGEKSKLMDEETLVFIKSLIGEDAPVIGIPEAHHHLMLDQPIAFVTALRGILASWYSEE

Secondary structure (DSSP, 8-state):
---GGG-S-HHHHHHH--S---EEEETT-TT--HHHHHHHHHHH-TTS-EEEETT--TTHHHH-HHHHHHHHHHHHHHHHH--

Radius of gyration: 14.5 Å; chains: 1; bounding box: 31×23×47 Å

pLDDT: mean 92.07, std 11.68, range [44.66, 98.62]